Protein AF-A0AAE3WNS1-F1 (afdb_monomer_lite)

Structure (mmCIF, N/CA/C/O backbone):
data_AF-A0AAE3WNS1-F1
#
_entry.id   AF-A0AAE3WNS1-F1
#
loop_
_atom_site.group_PDB
_atom_site.id
_atom_site.type_symbol
_atom_site.label_atom_id
_atom_site.label_alt_id
_atom_site.label_comp_id
_atom_site.label_asym_id
_atom_site.label_entity_id
_atom_site.label_seq_id
_atom_site.pdbx_PDB_ins_code
_atom_site.Cartn_x
_atom_site.Cartn_y
_atom_site.Cartn_z
_atom_site.occupancy
_atom_site.B_iso_or_equiv
_atom_site.auth_seq_id
_atom_site.auth_comp_id
_atom_site.auth_asym_id
_atom_site.auth_atom_id
_atom_site.pdbx_PDB_model_num
ATOM 1 N N . MET A 1 1 ? -19.988 41.847 4.715 1.00 35.94 1 MET A N 1
ATOM 2 C CA . MET A 1 1 ? -20.624 40.901 5.665 1.00 35.94 1 MET A CA 1
ATOM 3 C C . MET A 1 1 ? -20.650 39.541 4.983 1.00 35.94 1 MET A C 1
ATOM 5 O O . MET A 1 1 ? -21.058 39.520 3.839 1.00 35.94 1 MET A O 1
ATOM 9 N N . SER A 1 2 ? -20.252 38.388 5.503 1.00 35.97 2 SER A N 1
ATOM 10 C CA . SER A 1 2 ? -19.477 37.925 6.655 1.00 35.97 2 SER A CA 1
ATOM 11 C C . SER A 1 2 ? -19.069 36.478 6.291 1.00 35.97 2 SER A C 1
ATOM 13 O O . SER A 1 2 ? -19.750 35.833 5.498 1.00 35.97 2 SER A O 1
ATOM 15 N N . ARG A 1 3 ? -17.938 36.008 6.818 1.00 50.44 3 ARG A N 1
ATOM 16 C CA . ARG A 1 3 ? -17.260 34.725 6.533 1.00 50.44 3 ARG A CA 1
ATOM 17 C C . ARG A 1 3 ? -18.052 33.486 6.974 1.00 50.44 3 ARG A C 1
ATOM 19 O O . ARG A 1 3 ? -18.700 33.574 8.008 1.00 50.44 3 ARG A O 1
ATOM 26 N N . VAL A 1 4 ? -17.771 32.327 6.355 1.00 46.81 4 VAL A N 1
ATOM 27 C CA . VAL A 1 4 ? -17.433 31.067 7.065 1.00 46.81 4 VAL A CA 1
ATOM 28 C C . VAL A 1 4 ? -16.385 30.265 6.262 1.00 46.81 4 VAL A C 1
ATOM 30 O O . VAL A 1 4 ? -16.610 29.917 5.108 1.00 46.81 4 VAL A O 1
ATOM 33 N N . ASN A 1 5 ? -15.239 29.989 6.897 1.00 50.44 5 ASN A N 1
ATOM 34 C CA . ASN A 1 5 ? -14.220 28.995 6.518 1.00 50.44 5 ASN A CA 1
ATOM 35 C C . ASN A 1 5 ? -14.677 27.579 6.924 1.00 50.44 5 ASN A C 1
ATOM 37 O O . ASN A 1 5 ? -15.256 27.435 7.997 1.00 50.44 5 ASN A O 1
ATOM 41 N N . SER A 1 6 ? -14.276 26.531 6.193 1.00 49.72 6 SER A N 1
ATOM 42 C CA . SER A 1 6 ? -14.090 25.153 6.712 1.00 49.72 6 SER A CA 1
ATOM 43 C C . SER A 1 6 ? -13.112 24.412 5.785 1.00 49.72 6 SER A C 1
ATOM 45 O O . SER A 1 6 ? -13.457 24.064 4.665 1.00 49.72 6 SER A O 1
ATOM 47 N N . SER A 1 7 ? -11.808 24.531 6.056 1.00 35.78 7 SER A N 1
ATOM 48 C CA . SER A 1 7 ? -10.940 23.519 6.697 1.00 35.78 7 SER A CA 1
ATOM 49 C C . SER A 1 7 ? -10.415 22.465 5.716 1.00 35.78 7 SER A C 1
ATOM 51 O O . SER A 1 7 ? -11.127 21.539 5.341 1.00 35.78 7 SER A O 1
ATOM 53 N N . ALA A 1 8 ? -9.138 22.610 5.344 1.00 39.53 8 ALA A N 1
ATOM 54 C CA . ALA A 1 8 ? -8.332 21.557 4.730 1.00 39.53 8 ALA A CA 1
ATOM 55 C C . ALA A 1 8 ? -8.474 20.240 5.524 1.00 39.53 8 ALA A C 1
ATOM 57 O O . ALA A 1 8 ? -8.612 20.312 6.751 1.00 39.53 8 ALA A O 1
ATOM 58 N N . PRO A 1 9 ? -8.440 19.059 4.877 1.00 47.78 9 PRO A N 1
ATOM 59 C CA . PRO A 1 9 ? -8.527 17.792 5.592 1.00 47.78 9 PRO A CA 1
ATOM 60 C C . PRO A 1 9 ? -7.390 17.730 6.617 1.00 47.78 9 PRO A C 1
ATOM 62 O O . PRO A 1 9 ? -6.210 17.759 6.264 1.00 47.78 9 PRO A O 1
ATOM 65 N N . MET A 1 10 ? -7.749 17.731 7.904 1.00 44.69 10 MET A N 1
ATOM 66 C CA . MET A 1 10 ? -6.784 17.528 8.981 1.00 44.69 10 MET A CA 1
ATOM 67 C C . MET A 1 10 ? -6.116 16.168 8.777 1.00 44.69 10 MET A C 1
ATOM 69 O O . MET A 1 10 ? -6.789 15.247 8.313 1.00 44.69 10 MET A O 1
ATOM 73 N N . PRO A 1 11 ? -4.829 16.006 9.122 1.00 54.50 11 PRO A N 1
ATOM 74 C CA . PRO A 1 11 ? -4.167 14.724 8.942 1.00 54.50 11 PRO A CA 1
ATOM 75 C C . PRO A 1 11 ? -4.958 13.625 9.669 1.00 54.50 11 PRO A C 1
ATOM 77 O O . PRO A 1 11 ? -5.162 13.688 10.880 1.00 54.50 11 PRO A O 1
ATOM 80 N N . GLU A 1 12 ? -5.418 12.641 8.892 1.00 79.12 12 GLU A N 1
ATOM 81 C CA . GLU A 1 12 ? -6.184 11.429 9.244 1.00 79.12 12 GLU A CA 1
ATOM 82 C C . GLU A 1 12 ? -5.391 10.449 10.142 1.00 79.12 12 GLU A C 1
ATOM 84 O O . GLU A 1 12 ? -5.416 9.229 9.974 1.00 79.12 12 GLU A O 1
ATOM 89 N N . ILE A 1 13 ? -4.575 10.977 11.056 1.00 87.62 13 ILE A N 1
ATOM 90 C CA . ILE A 1 13 ? -3.452 10.263 11.653 1.00 87.62 13 ILE A CA 1
ATOM 91 C C . ILE A 1 13 ? -3.247 10.719 13.096 1.00 87.62 13 ILE A C 1
ATOM 93 O O . ILE A 1 13 ? -3.232 11.916 13.377 1.00 87.62 13 ILE A O 1
ATOM 97 N N . CYS A 1 14 ? -3.015 9.776 14.003 1.00 90.06 14 CYS A N 1
ATOM 98 C CA . CYS A 1 14 ? -2.641 10.035 15.388 1.00 90.06 14 CYS A CA 1
ATOM 99 C C . CYS A 1 14 ? -1.352 9.299 15.785 1.00 90.06 14 CYS A C 1
ATOM 101 O O . CYS A 1 14 ? -0.873 8.379 15.119 1.00 90.06 14 CYS A O 1
ATOM 103 N N . SER A 1 15 ? -0.730 9.744 16.870 1.00 92.62 15 SER A N 1
ATOM 104 C CA . SER A 1 15 ? 0.381 9.054 17.522 1.00 92.62 15 SER A CA 1
ATOM 105 C C . SER A 1 15 ? -0.108 7.871 18.364 1.00 92.62 15 SER A C 1
ATOM 107 O O . SER A 1 15 ? -1.282 7.763 18.713 1.00 92.62 15 SER A O 1
ATOM 109 N N . THR A 1 16 ? 0.812 6.985 18.754 1.00 91.44 16 THR A N 1
ATOM 110 C CA . THR A 1 16 ? 0.493 5.867 19.657 1.00 91.44 16 THR A CA 1
ATOM 111 C C . THR A 1 16 ? -0.056 6.331 21.009 1.00 91.44 16 THR A C 1
ATOM 113 O O . THR A 1 16 ? -0.907 5.650 21.572 1.00 91.44 16 THR A O 1
ATOM 116 N N . THR A 1 17 ? 0.396 7.479 21.521 1.00 90.88 17 THR A N 1
ATOM 117 C CA . THR A 1 17 ? -0.085 8.034 22.795 1.00 90.88 17 THR A CA 1
ATOM 118 C C . THR A 1 17 ? -1.511 8.561 22.668 1.00 90.88 17 THR A C 1
ATOM 120 O O . THR A 1 17 ? -2.372 8.174 23.448 1.00 90.88 17 THR A O 1
ATOM 123 N N . GLU A 1 18 ? -1.799 9.348 21.630 1.00 91.00 18 GLU A N 1
ATOM 124 C CA . GLU A 1 18 ? -3.156 9.855 21.373 1.00 91.00 18 GLU A CA 1
ATOM 125 C C . GLU A 1 18 ? -4.148 8.715 21.097 1.00 91.00 18 GLU A C 1
ATOM 127 O O . GLU A 1 18 ? -5.303 8.763 21.518 1.00 91.00 18 GLU A O 1
ATOM 132 N N . ALA A 1 19 ? -3.705 7.659 20.408 1.00 91.25 19 ALA A N 1
ATOM 133 C CA . ALA A 1 19 ? -4.501 6.452 20.213 1.00 91.25 19 ALA A CA 1
ATOM 134 C C . ALA A 1 19 ? -4.796 5.734 21.542 1.00 91.25 19 ALA A C 1
ATOM 136 O O . ALA A 1 19 ? -5.913 5.270 21.757 1.00 91.25 19 ALA A O 1
ATOM 137 N N . ALA A 1 20 ? -3.817 5.663 22.445 1.00 92.31 20 ALA A N 1
ATOM 138 C CA . ALA A 1 20 ? -3.969 5.040 23.757 1.00 92.31 20 ALA A CA 1
ATOM 139 C C . ALA A 1 20 ? -4.975 5.791 24.638 1.00 92.31 20 ALA A C 1
ATOM 141 O O . ALA A 1 20 ? -5.849 5.161 25.232 1.00 92.31 20 ALA A O 1
ATOM 142 N N . GLU A 1 21 ? -4.906 7.123 24.650 1.00 90.44 21 GLU A N 1
ATOM 143 C CA . GLU A 1 21 ? -5.859 7.985 25.357 1.00 90.44 21 GLU A CA 1
ATOM 144 C C . GLU A 1 21 ? -7.287 7.793 24.840 1.00 90.44 21 GLU A C 1
ATOM 146 O O . GLU A 1 21 ? -8.209 7.584 25.626 1.00 90.44 21 GLU A O 1
ATOM 151 N N . ARG A 1 22 ? -7.472 7.780 23.514 1.00 87.00 22 ARG A N 1
ATOM 152 C CA . ARG A 1 22 ? -8.789 7.587 22.883 1.00 87.00 22 ARG A CA 1
ATOM 153 C C . ARG A 1 22 ? -9.392 6.216 23.158 1.00 87.00 22 ARG A C 1
ATOM 155 O O . ARG A 1 22 ? -10.599 6.105 23.347 1.00 87.00 22 ARG A O 1
ATOM 162 N N . LEU A 1 23 ? -8.562 5.176 23.162 1.00 85.00 23 LEU A N 1
ATOM 163 C CA . LEU A 1 23 ? -9.006 3.808 23.418 1.00 85.00 23 LEU A CA 1
ATOM 164 C C . LEU A 1 23 ? -9.118 3.485 24.917 1.00 85.00 23 LEU A C 1
ATOM 166 O O . LEU A 1 23 ? -9.609 2.410 25.264 1.00 85.00 23 LEU A O 1
ATOM 170 N N . GLY A 1 24 ? -8.656 4.376 25.802 1.00 87.31 24 GLY A N 1
ATOM 171 C CA . GLY A 1 24 ? -8.588 4.122 27.242 1.00 87.31 24 GLY A CA 1
ATOM 172 C C . GLY A 1 24 ? -7.668 2.947 27.591 1.00 87.31 24 GLY A C 1
ATOM 173 O O . GLY A 1 24 ? -7.971 2.167 28.492 1.00 87.31 24 GLY A O 1
ATOM 174 N N . MET A 1 25 ? -6.572 2.771 26.849 1.00 89.75 25 MET A N 1
ATOM 175 C CA . MET A 1 25 ? -5.636 1.654 27.013 1.00 89.75 25 MET A CA 1
ATOM 176 C C . MET A 1 25 ? -4.223 2.138 27.318 1.00 89.75 25 MET A C 1
ATOM 178 O O . MET A 1 25 ? -3.862 3.280 27.057 1.00 89.75 25 MET A O 1
ATOM 182 N N . ALA A 1 26 ? -3.375 1.236 27.811 1.00 93.31 26 ALA A N 1
ATOM 183 C CA . ALA A 1 26 ? -1.947 1.505 27.890 1.00 93.31 26 ALA A CA 1
ATOM 184 C C . ALA A 1 26 ? -1.335 1.638 26.483 1.00 93.31 26 ALA A C 1
ATOM 186 O O . ALA A 1 26 ? -1.665 0.872 25.573 1.00 93.31 26 ALA A O 1
ATOM 187 N N . VAL A 1 27 ? -0.356 2.537 26.328 1.00 92.19 27 VAL A N 1
ATOM 188 C CA . VAL A 1 27 ? 0.408 2.722 25.077 1.00 92.19 27 VAL A CA 1
ATOM 189 C C . VAL A 1 27 ? 0.985 1.397 24.573 1.00 92.19 27 VAL A C 1
ATOM 191 O O . VAL A 1 27 ? 0.955 1.120 23.375 1.00 92.19 27 VAL A O 1
ATOM 194 N N . ARG A 1 28 ? 1.456 0.532 25.483 1.00 91.06 28 ARG A N 1
ATOM 195 C CA . ARG A 1 28 ? 1.992 -0.788 25.128 1.00 91.06 28 ARG A CA 1
ATOM 196 C C . ARG A 1 28 ? 0.949 -1.693 24.466 1.00 91.06 28 ARG A C 1
ATOM 198 O O . ARG A 1 28 ? 1.299 -2.423 23.545 1.00 91.06 28 ARG A O 1
ATOM 205 N N . SER A 1 29 ? -0.310 -1.624 24.891 1.00 90.88 29 SER A N 1
ATOM 206 C CA . SER A 1 29 ? -1.403 -2.387 24.280 1.00 90.88 29 SER A CA 1
ATOM 207 C C . SER A 1 29 ? -1.662 -1.918 22.853 1.00 90.88 29 SER A C 1
ATOM 209 O O . SER A 1 29 ? -1.733 -2.742 21.951 1.00 90.88 29 SER A O 1
ATOM 211 N N . VAL A 1 30 ? -1.684 -0.601 22.622 1.00 91.19 30 VAL A N 1
ATOM 212 C CA . VAL A 1 30 ? -1.815 -0.034 21.269 1.00 91.19 30 VAL A CA 1
ATOM 213 C C . VAL A 1 30 ? -0.650 -0.458 20.373 1.00 91.19 30 VAL A C 1
ATOM 215 O O . VAL A 1 30 ? -0.862 -0.824 19.222 1.00 91.19 30 VAL A O 1
ATOM 218 N N . GLN A 1 31 ? 0.584 -0.466 20.889 1.00 90.06 31 GLN A N 1
ATOM 219 C CA . GLN A 1 31 ? 1.739 -0.964 20.130 1.00 90.06 31 GLN A CA 1
ATOM 220 C C . GLN A 1 31 ? 1.578 -2.434 19.741 1.00 90.06 31 GLN A C 1
ATOM 222 O O . GLN A 1 31 ? 1.819 -2.772 18.588 1.00 90.06 31 GLN A O 1
ATOM 227 N N . LEU A 1 32 ? 1.151 -3.289 20.676 1.00 88.62 32 LEU A N 1
ATOM 228 C CA . LEU A 1 32 ? 0.906 -4.706 20.400 1.00 88.62 32 LEU A CA 1
ATOM 229 C C . LEU A 1 32 ? -0.204 -4.902 19.366 1.00 88.62 32 LEU A C 1
ATOM 231 O O . LEU A 1 32 ? -0.077 -5.769 18.513 1.00 88.62 32 LEU A O 1
ATOM 235 N N . MET A 1 33 ? -1.261 -4.094 19.412 1.00 88.31 33 MET A N 1
ATOM 236 C CA . MET A 1 33 ? -2.339 -4.130 18.421 1.00 88.31 33 MET A CA 1
ATOM 237 C C . MET A 1 33 ? -1.844 -3.742 17.029 1.00 88.31 33 MET A C 1
ATOM 239 O O . MET A 1 33 ? -2.177 -4.409 16.056 1.00 88.31 33 MET A O 1
ATOM 243 N N . VAL A 1 34 ? -0.993 -2.718 16.928 1.00 88.62 34 VAL A N 1
ATOM 244 C CA . VAL A 1 34 ? -0.321 -2.379 15.667 1.00 88.62 34 VAL A CA 1
ATOM 245 C C . VAL A 1 34 ? 0.577 -3.528 15.201 1.00 88.62 34 VAL A C 1
ATOM 247 O O . VAL A 1 34 ? 0.529 -3.903 14.036 1.00 88.62 34 VAL A O 1
ATOM 250 N N . ASP A 1 35 ? 1.381 -4.108 16.096 1.00 85.88 35 ASP A N 1
ATOM 251 C CA . ASP A 1 35 ? 2.286 -5.216 15.763 1.00 85.88 35 ASP A CA 1
ATOM 252 C C . ASP A 1 35 ? 1.516 -6.485 15.330 1.00 85.88 35 ASP A C 1
ATOM 254 O O . ASP A 1 35 ? 2.040 -7.289 14.563 1.00 85.88 35 ASP A O 1
ATOM 258 N N . ARG A 1 36 ? 0.264 -6.648 15.780 1.00 84.31 36 ARG A N 1
ATOM 259 C CA . ARG A 1 36 ? -0.675 -7.706 15.360 1.00 84.31 36 ARG A CA 1
ATOM 260 C C . ARG A 1 36 ? -1.485 -7.362 14.106 1.00 84.31 36 ARG A C 1
ATOM 262 O O . ARG A 1 36 ? -2.214 -8.219 13.619 1.00 84.31 36 ARG A O 1
ATOM 269 N N . GLY A 1 37 ? -1.387 -6.132 13.603 1.00 84.69 37 GLY A N 1
ATOM 270 C CA . GLY A 1 37 ? -2.162 -5.658 12.454 1.00 84.69 37 GLY A CA 1
ATOM 271 C C . GLY A 1 37 ? -3.619 -5.293 12.759 1.00 84.69 37 GLY A C 1
ATOM 272 O O . GLY A 1 37 ? -4.386 -5.053 11.834 1.00 84.69 37 GLY A O 1
ATOM 273 N N . GLU A 1 38 ? -4.016 -5.211 14.032 1.00 88.44 38 GLU A N 1
ATOM 274 C CA . GLU A 1 38 ? -5.363 -4.775 14.437 1.00 88.44 38 GLU A CA 1
ATOM 275 C C . GLU A 1 38 ? -5.575 -3.267 14.214 1.00 88.44 38 GLU A C 1
ATOM 277 O O . GLU A 1 38 ? -6.707 -2.809 14.069 1.00 88.44 38 GLU A O 1
ATOM 282 N N . LEU A 1 39 ? -4.485 -2.492 14.192 1.00 89.94 39 LEU A N 1
ATOM 283 C CA . LEU A 1 39 ? -4.484 -1.061 13.900 1.00 89.94 39 LEU A CA 1
ATOM 284 C C . LEU A 1 39 ? -3.509 -0.750 12.766 1.00 89.94 39 LEU A C 1
ATOM 286 O O . LEU A 1 39 ? -2.325 -1.085 12.847 1.00 89.94 39 LEU A O 1
ATOM 290 N N . GLN A 1 40 ? -3.988 -0.051 11.739 1.00 89.06 40 GLN A N 1
ATOM 291 C CA . GLN A 1 40 ? -3.161 0.371 10.612 1.00 89.06 40 GLN A CA 1
ATOM 292 C C . GLN A 1 40 ? -2.226 1.506 11.028 1.00 89.06 40 GLN A C 1
ATOM 294 O O . GLN A 1 40 ? -2.667 2.568 11.480 1.00 89.06 40 GLN A O 1
ATOM 299 N N . ALA A 1 41 ? -0.923 1.288 10.865 1.00 92.31 41 ALA A N 1
ATOM 300 C CA . ALA A 1 41 ? 0.090 2.265 11.223 1.00 92.31 41 ALA A CA 1
ATOM 301 C C . ALA A 1 41 ? 1.370 2.102 10.402 1.00 92.31 41 ALA A C 1
ATOM 303 O O . ALA A 1 41 ? 1.688 1.015 9.927 1.00 92.31 41 ALA A O 1
ATOM 304 N N . TRP A 1 42 ? 2.161 3.169 10.327 1.00 91.19 42 TRP A N 1
ATOM 305 C CA . TRP A 1 42 ? 3.502 3.152 9.746 1.00 91.19 42 TRP A CA 1
ATOM 306 C C . TRP A 1 42 ? 4.499 3.893 10.636 1.00 91.19 42 TRP A C 1
ATOM 308 O O . TRP A 1 42 ? 4.123 4.623 11.559 1.00 91.19 42 TRP A O 1
ATOM 318 N N . LYS A 1 43 ? 5.793 3.695 10.368 1.00 87.25 43 LYS A N 1
ATOM 319 C CA . LYS A 1 43 ? 6.873 4.463 10.996 1.00 87.25 43 LYS A CA 1
ATOM 320 C C . LYS A 1 43 ? 7.240 5.649 10.111 1.00 87.25 43 LYS A C 1
ATOM 322 O O . LYS A 1 43 ? 7.413 5.491 8.907 1.00 87.25 43 LYS A O 1
ATOM 327 N N . THR A 1 44 ? 7.387 6.827 10.705 1.00 84.25 44 THR A N 1
ATOM 328 C CA . THR A 1 44 ? 8.005 7.973 10.028 1.00 84.25 44 THR A CA 1
ATOM 329 C C . THR A 1 44 ? 9.528 7.809 10.002 1.00 84.25 44 THR A C 1
ATOM 331 O O . THR A 1 44 ? 10.066 7.045 10.809 1.00 84.25 44 THR A O 1
ATOM 334 N N . PRO A 1 45 ? 10.255 8.551 9.142 1.00 69.06 45 PRO A N 1
ATOM 335 C CA . PRO A 1 45 ? 11.722 8.525 9.122 1.00 69.06 45 PRO A CA 1
ATOM 336 C C . PRO A 1 45 ? 12.380 8.785 10.492 1.00 69.06 45 PRO A C 1
ATOM 338 O O . PRO A 1 45 ? 13.452 8.265 10.767 1.00 69.06 45 PRO A O 1
ATOM 341 N N . GLY A 1 46 ? 11.712 9.523 11.390 1.00 78.75 46 GLY A N 1
ATOM 342 C CA . GLY A 1 46 ? 12.156 9.760 12.773 1.00 78.75 46 GLY A CA 1
ATOM 343 C C . GLY A 1 46 ? 11.853 8.628 13.768 1.00 78.75 46 GLY A C 1
ATOM 344 O O . GLY A 1 46 ? 11.989 8.824 14.969 1.00 78.75 46 GLY A O 1
ATOM 345 N N . GLY A 1 47 ? 11.380 7.466 13.310 1.00 81.06 47 GLY A N 1
ATOM 346 C CA . GLY A 1 47 ? 11.126 6.284 14.145 1.00 81.06 47 GLY A CA 1
ATOM 347 C C . GLY A 1 47 ? 9.801 6.288 14.918 1.00 81.06 47 GLY A C 1
ATOM 348 O O . GLY A 1 47 ? 9.436 5.273 15.516 1.00 81.06 47 GLY A O 1
ATOM 349 N N . HIS A 1 48 ? 9.041 7.385 14.884 1.00 86.50 48 HIS A N 1
ATOM 350 C CA . HIS A 1 48 ? 7.729 7.466 15.524 1.00 86.50 48 HIS A CA 1
ATOM 351 C C . HIS A 1 48 ? 6.662 6.728 14.715 1.00 86.50 48 HIS A C 1
ATOM 353 O O . HIS A 1 48 ? 6.670 6.750 13.485 1.00 86.50 48 HIS A O 1
ATOM 359 N N . ARG A 1 49 ? 5.699 6.111 15.407 1.00 85.75 49 ARG A N 1
ATOM 360 C CA . ARG A 1 49 ? 4.545 5.485 14.755 1.00 85.75 49 ARG A CA 1
ATOM 361 C C . ARG A 1 49 ? 3.423 6.495 14.524 1.00 85.75 49 ARG A C 1
ATOM 363 O O . ARG A 1 49 ? 3.150 7.356 15.367 1.00 85.75 49 ARG A O 1
ATOM 370 N N . ARG A 1 50 ? 2.775 6.354 13.376 1.00 91.38 50 ARG A N 1
ATOM 371 C CA . ARG A 1 50 ? 1.610 7.108 12.919 1.00 91.38 50 ARG A CA 1
ATOM 372 C C . ARG A 1 50 ? 0.499 6.111 12.636 1.00 91.38 50 ARG A C 1
ATOM 374 O O . ARG A 1 50 ? 0.716 5.187 11.865 1.00 91.38 50 ARG A O 1
ATOM 381 N N . ILE A 1 51 ? -0.624 6.256 13.325 1.00 91.44 51 ILE A N 1
ATOM 382 C CA . ILE A 1 51 ? -1.771 5.346 13.303 1.00 91.44 51 ILE A CA 1
ATOM 383 C C . ILE A 1 51 ? -2.902 6.043 12.555 1.00 91.44 51 ILE A C 1
ATOM 385 O O . ILE A 1 51 ? -3.177 7.210 12.827 1.00 91.44 51 ILE A O 1
ATOM 389 N N . LEU A 1 52 ? -3.551 5.346 11.624 1.00 91.25 52 LEU A N 1
ATOM 390 C CA . LEU A 1 52 ? -4.701 5.890 10.903 1.00 91.25 52 LEU A CA 1
ATOM 391 C C . LEU A 1 52 ? -5.905 6.015 11.833 1.00 91.25 52 LEU A C 1
ATOM 393 O O . LEU A 1 52 ? -6.284 5.057 12.512 1.00 91.25 52 LEU A O 1
ATOM 397 N N . ARG A 1 53 ? -6.533 7.192 11.837 1.00 88.25 53 ARG A N 1
ATOM 398 C CA . ARG A 1 53 ? -7.687 7.465 12.701 1.00 88.25 53 ARG A CA 1
ATOM 399 C C . ARG A 1 53 ? -8.891 6.595 12.331 1.00 88.25 53 ARG A C 1
ATOM 401 O O . ARG A 1 53 ? -9.490 5.998 13.218 1.00 88.25 53 ARG A O 1
ATOM 408 N N . SER A 1 54 ? -9.143 6.418 11.035 1.00 85.88 54 SER A N 1
ATOM 409 C CA . SER A 1 54 ? -10.178 5.518 10.509 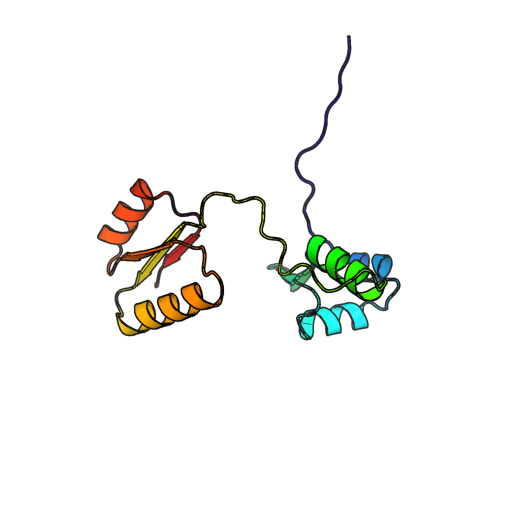1.00 85.88 54 SER A CA 1
ATOM 410 C C . SER A 1 54 ? -10.054 4.078 11.023 1.00 85.88 54 SER A C 1
ATOM 412 O O . SER A 1 54 ? -11.056 3.445 11.349 1.00 85.88 54 SER A O 1
ATOM 414 N N . SER A 1 55 ? -8.828 3.564 11.169 1.00 86.75 55 SER A N 1
ATOM 415 C CA . SER A 1 55 ? -8.578 2.227 11.721 1.00 86.75 55 SER A CA 1
ATOM 416 C C . SER A 1 55 ? -8.929 2.132 13.207 1.00 86.75 55 SER A C 1
ATOM 418 O O . SER A 1 55 ? -9.377 1.082 13.662 1.00 86.75 55 SER A O 1
ATOM 420 N N . LEU A 1 56 ? -8.720 3.213 13.960 1.00 88.12 56 LEU A N 1
ATOM 421 C CA . LEU A 1 56 ? -9.050 3.299 15.381 1.00 88.12 56 LEU A CA 1
ATOM 422 C C . LEU A 1 56 ? -10.571 3.308 15.586 1.00 88.12 56 LEU A C 1
ATOM 424 O O . LEU A 1 56 ? -11.096 2.574 16.424 1.00 88.12 56 LEU A O 1
ATOM 428 N N . ASP A 1 57 ? -11.268 4.107 14.778 1.00 86.38 57 ASP A N 1
ATOM 429 C CA . ASP A 1 57 ? -12.723 4.245 14.816 1.00 86.38 57 ASP A CA 1
ATOM 430 C C . ASP A 1 57 ? -13.417 2.937 14.401 1.00 86.38 57 ASP A C 1
ATOM 432 O O . ASP A 1 57 ? -14.360 2.496 15.060 1.00 86.38 57 ASP A O 1
ATOM 436 N N . ALA A 1 58 ? -12.898 2.256 13.372 1.00 82.75 58 ALA A N 1
ATOM 437 C CA . ALA A 1 58 ? -13.373 0.934 12.963 1.00 82.75 58 ALA A CA 1
ATOM 438 C C . ALA A 1 58 ? -13.230 -0.108 14.088 1.00 82.75 58 ALA A C 1
ATOM 440 O O . ALA A 1 58 ? -14.143 -0.901 14.327 1.00 82.75 58 ALA A O 1
ATOM 441 N N . TRP A 1 59 ? -12.113 -0.081 14.822 1.00 85.88 59 TRP A N 1
ATOM 442 C CA . TRP A 1 59 ? -11.893 -0.979 15.956 1.00 85.88 59 TRP A CA 1
ATOM 443 C C . TRP A 1 59 ? -12.856 -0.696 17.121 1.00 85.88 59 TRP A C 1
ATOM 445 O O . TRP A 1 59 ? -13.413 -1.625 17.711 1.00 85.88 59 TRP A O 1
ATOM 455 N N . LEU A 1 60 ? -13.105 0.581 17.433 1.00 84.25 60 LEU A N 1
ATOM 456 C CA . LEU A 1 60 ? -14.081 0.983 18.453 1.00 84.25 60 LEU A CA 1
ATOM 457 C C . LEU A 1 60 ? -15.501 0.527 18.097 1.00 84.25 60 LEU A C 1
ATOM 459 O O . LEU A 1 60 ? -16.203 -0.004 18.960 1.00 84.25 60 LEU A O 1
ATOM 463 N N . ALA A 1 61 ? -15.899 0.683 16.831 1.00 80.12 61 ALA A N 1
ATOM 464 C CA . ALA A 1 61 ? -17.194 0.226 16.337 1.00 80.12 61 ALA A CA 1
ATOM 465 C C . ALA A 1 61 ? -17.354 -1.298 16.477 1.00 80.12 61 ALA A C 1
ATOM 467 O O . ALA A 1 61 ? -18.380 -1.759 16.978 1.00 80.12 61 ALA A O 1
ATOM 468 N N . ALA A 1 62 ? -16.316 -2.071 16.133 1.00 77.44 62 ALA A N 1
ATOM 469 C CA . ALA A 1 62 ? -16.316 -3.529 16.270 1.00 77.44 62 ALA A CA 1
ATOM 470 C C .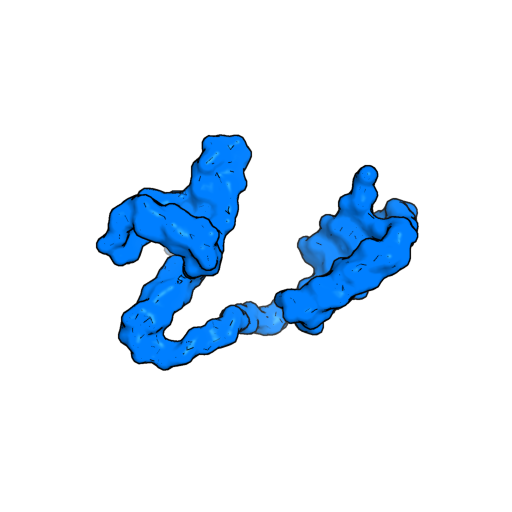 ALA A 1 62 ? -16.429 -3.997 17.736 1.00 77.44 62 ALA A C 1
ATOM 472 O O . ALA A 1 62 ? -17.085 -4.999 18.023 1.00 77.44 62 ALA A O 1
ATOM 473 N N . LYS A 1 63 ? -15.826 -3.268 18.685 1.00 73.94 63 LYS A N 1
ATOM 474 C CA . LYS A 1 63 ? -15.880 -3.593 20.122 1.00 73.94 63 LYS A CA 1
ATOM 475 C C . LYS A 1 63 ? -17.229 -3.260 20.772 1.00 73.94 63 LYS A C 1
ATOM 477 O O . LYS A 1 63 ? -17.606 -3.906 21.747 1.00 73.94 63 LYS A O 1
ATOM 482 N N . ALA A 1 64 ? -17.958 -2.273 20.249 1.00 69.31 64 ALA A N 1
ATOM 483 C CA . ALA A 1 64 ? -19.239 -1.819 20.796 1.00 69.31 64 ALA A CA 1
ATOM 484 C C . ALA A 1 64 ? -20.431 -2.749 20.484 1.00 69.31 64 ALA A C 1
ATOM 486 O O . ALA A 1 64 ? -21.558 -2.437 20.865 1.00 69.31 64 ALA A O 1
ATOM 487 N N . GLY A 1 65 ? -20.219 -3.880 19.799 1.00 51.44 65 GLY A N 1
ATOM 488 C CA . GLY A 1 65 ? -21.284 -4.844 19.494 1.00 51.44 65 GLY A CA 1
ATOM 489 C C . GLY A 1 65 ? -22.315 -4.346 18.474 1.00 51.44 65 GLY A C 1
ATOM 490 O O . GLY A 1 65 ? -23.317 -5.021 18.239 1.00 51.44 65 GLY A O 1
ATOM 491 N N . ALA A 1 66 ? -22.069 -3.195 17.838 1.00 52.66 66 ALA A N 1
ATOM 492 C CA . ALA A 1 66 ? -22.723 -2.859 16.586 1.00 52.66 66 ALA A CA 1
ATOM 493 C C . ALA A 1 66 ? -22.246 -3.875 15.537 1.00 52.66 66 ALA A C 1
ATOM 495 O O . ALA A 1 66 ? -21.060 -4.181 15.470 1.00 52.66 66 ALA A O 1
ATOM 496 N N . ALA A 1 67 ? -23.203 -4.453 14.816 1.00 41.53 67 ALA A N 1
ATOM 497 C CA . ALA A 1 67 ? -23.072 -5.590 13.912 1.00 41.53 67 ALA A CA 1
ATOM 498 C C . ALA A 1 67 ? -21.777 -5.645 13.076 1.00 41.53 67 ALA A C 1
ATOM 500 O O . ALA A 1 67 ? -21.205 -4.613 12.748 1.00 41.53 67 ALA A O 1
ATOM 501 N N . ALA A 1 68 ? -21.398 -6.888 12.738 1.00 47.56 68 ALA A N 1
ATOM 502 C CA . ALA A 1 68 ? -20.415 -7.363 11.755 1.00 47.56 68 ALA A CA 1
ATOM 503 C C . ALA A 1 68 ? -19.664 -6.288 10.943 1.00 47.56 68 ALA A C 1
ATOM 505 O O . ALA A 1 68 ? -20.301 -5.382 10.405 1.00 47.56 68 ALA A O 1
ATOM 506 N N . PRO A 1 69 ? -18.333 -6.434 10.766 1.00 45.03 69 PRO A N 1
ATOM 507 C CA . PRO A 1 69 ? -17.523 -5.427 10.092 1.00 45.03 69 PRO A CA 1
ATOM 508 C C . PRO A 1 69 ? -18.190 -5.032 8.772 1.00 45.03 69 PRO A C 1
ATOM 510 O O . PRO A 1 69 ? -18.547 -5.928 7.997 1.00 45.03 69 PRO A O 1
ATOM 513 N N . PRO A 1 70 ? -18.335 -3.733 8.451 1.00 44.56 70 PRO A N 1
ATOM 514 C CA . PRO A 1 70 ? -18.332 -3.411 7.047 1.00 44.56 70 PRO A CA 1
ATOM 515 C C . PRO A 1 70 ? -17.007 -3.982 6.537 1.00 44.56 70 PRO A C 1
ATOM 517 O O . PRO A 1 70 ? -15.934 -3.613 7.025 1.00 44.56 70 PRO A O 1
ATOM 520 N N . ALA A 1 71 ? -17.090 -4.929 5.597 1.00 50.62 71 ALA A N 1
ATOM 521 C CA . ALA A 1 71 ? -16.012 -5.161 4.645 1.00 50.62 71 ALA A CA 1
ATOM 522 C C . ALA A 1 71 ? -15.401 -3.791 4.311 1.00 50.62 71 ALA A C 1
ATOM 524 O O . ALA A 1 71 ? -16.199 -2.850 4.193 1.00 50.62 71 ALA A O 1
ATOM 525 N N . PRO A 1 72 ? -14.054 -3.664 4.271 1.00 45.78 72 PRO A N 1
ATOM 526 C CA . PRO A 1 72 ? -13.348 -2.384 4.196 1.00 45.78 72 PRO A CA 1
ATOM 527 C C . PRO A 1 72 ? -14.170 -1.441 3.349 1.00 45.78 72 PRO A C 1
ATOM 529 O O . PRO A 1 72 ? -14.407 -1.769 2.188 1.00 45.78 72 PRO A O 1
ATOM 532 N N . GLN A 1 73 ? -14.740 -0.415 4.002 1.00 43.81 73 GLN A N 1
ATOM 533 C CA . GLN A 1 73 ? -15.783 0.418 3.419 1.00 43.81 73 GLN A CA 1
ATOM 534 C C . GLN A 1 73 ? -15.335 0.739 2.007 1.00 43.81 73 GLN A C 1
ATOM 536 O O . GLN A 1 73 ? -14.319 1.416 1.835 1.00 43.81 73 GLN A O 1
ATOM 541 N N . ALA A 1 74 ? -16.038 0.156 1.030 1.00 45.62 74 ALA A N 1
ATOM 542 C CA . ALA A 1 74 ? -15.870 0.498 -0.358 1.00 45.62 74 ALA A CA 1
ATOM 543 C C . ALA A 1 74 ? -16.051 2.006 -0.372 1.00 45.62 74 ALA A C 1
ATOM 545 O O . ALA A 1 74 ? -17.145 2.521 -0.122 1.00 45.62 74 ALA A O 1
ATOM 546 N N . GLN A 1 75 ? -14.926 2.701 -0.515 1.00 46.91 75 GLN A N 1
ATOM 547 C CA . GLN A 1 75 ? -14.896 4.114 -0.803 1.00 46.91 75 GLN A CA 1
ATOM 548 C C . GLN A 1 75 ? -15.921 4.267 -1.924 1.00 46.91 75 GLN A C 1
ATOM 550 O O . GLN A 1 75 ? -15.845 3.518 -2.902 1.00 46.91 75 GLN A O 1
ATOM 555 N N . THR A 1 76 ? -16.935 5.122 -1.731 1.00 45.78 76 THR A N 1
ATOM 556 C CA . THR A 1 76 ? -17.855 5.582 -2.787 1.00 45.78 76 THR A CA 1
ATOM 557 C C . THR A 1 76 ? -17.116 5.510 -4.110 1.00 45.78 76 THR A C 1
ATOM 559 O O . THR A 1 76 ? -16.038 6.099 -4.099 1.00 45.78 76 THR A O 1
ATOM 562 N N . PRO A 1 77 ? -17.573 4.789 -5.158 1.00 45.84 77 PRO A N 1
ATOM 563 C CA . PRO A 1 77 ? -16.698 4.332 -6.233 1.00 45.84 77 PRO A CA 1
ATOM 564 C C . PRO A 1 77 ? -16.007 5.529 -6.883 1.00 45.84 77 PRO A C 1
ATOM 566 O O . PRO A 1 77 ? -16.514 6.157 -7.812 1.00 45.84 77 PRO A O 1
ATOM 569 N N . GLY A 1 78 ? -14.840 5.864 -6.336 1.00 56.56 78 GLY A N 1
ATOM 570 C CA . GLY A 1 78 ? -13.819 6.616 -7.005 1.00 56.56 78 GLY A CA 1
ATOM 571 C C . GLY A 1 78 ? -13.436 5.766 -8.194 1.00 56.56 78 GLY A C 1
ATOM 572 O O . GLY A 1 78 ? -13.642 4.546 -8.196 1.00 56.56 78 GLY A O 1
ATOM 573 N N . ARG A 1 79 ? -12.932 6.415 -9.239 1.00 74.69 79 ARG A N 1
ATOM 574 C CA . ARG A 1 79 ? -12.419 5.688 -10.394 1.00 74.69 79 ARG A CA 1
ATOM 575 C C . ARG A 1 79 ? -11.571 4.496 -9.905 1.00 74.69 79 ARG A C 1
ATOM 577 O O . ARG A 1 79 ? -10.830 4.662 -8.931 1.00 74.69 79 ARG A O 1
ATOM 584 N N . PRO A 1 80 ? -11.701 3.314 -10.525 1.00 83.19 80 PRO A N 1
ATOM 585 C CA . PRO A 1 80 ? -10.873 2.173 -10.167 1.00 83.19 80 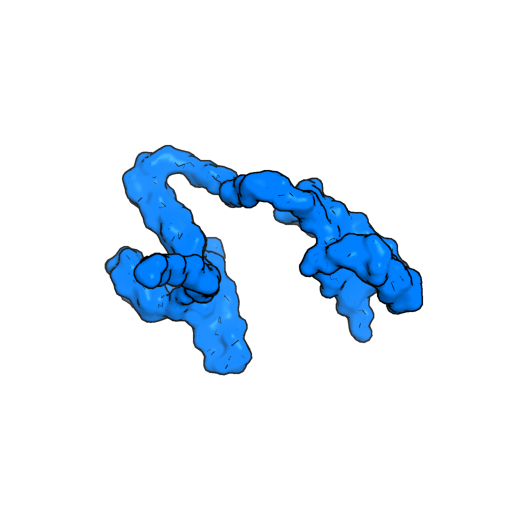PRO A CA 1
ATOM 586 C C . PRO A 1 80 ? -9.400 2.593 -10.171 1.00 83.19 80 PRO A C 1
ATOM 588 O O . PRO A 1 80 ? -8.948 3.261 -11.106 1.00 83.19 80 PRO A O 1
ATOM 591 N N . LEU A 1 81 ? -8.684 2.247 -9.098 1.00 90.75 81 LEU A N 1
ATOM 592 C CA . LEU A 1 81 ? -7.289 2.634 -8.897 1.00 90.75 81 LEU A CA 1
ATOM 593 C C . LEU A 1 81 ? -6.462 2.185 -10.107 1.00 90.75 81 LEU A C 1
ATOM 595 O O . LEU A 1 81 ? -6.434 0.997 -10.425 1.00 90.75 81 LEU A O 1
ATOM 599 N N . THR A 1 82 ? -5.798 3.117 -10.782 1.00 93.81 82 THR A N 1
ATOM 600 C CA . THR A 1 82 ? -4.955 2.813 -11.943 1.00 93.81 82 THR A CA 1
ATOM 601 C C . THR A 1 82 ? -3.508 2.641 -11.489 1.00 93.81 82 THR A C 1
ATOM 603 O O . THR A 1 82 ? -2.870 3.586 -11.031 1.00 93.81 82 THR A O 1
ATOM 606 N N . LEU A 1 83 ? -2.988 1.423 -11.609 1.00 96.25 83 LEU A N 1
ATOM 607 C CA . LEU A 1 83 ? -1.631 1.023 -11.242 1.00 96.25 83 LEU A CA 1
ATOM 608 C C . LEU A 1 83 ? -0.786 0.861 -12.505 1.00 96.25 83 LEU A C 1
ATOM 610 O O . LEU A 1 83 ? -1.232 0.234 -13.466 1.00 96.25 83 LEU A O 1
ATOM 614 N N . LEU A 1 84 ? 0.452 1.347 -12.488 1.00 96.81 84 LEU A N 1
ATOM 615 C CA . LEU A 1 84 ? 1.437 1.064 -13.531 1.00 96.81 84 LEU A CA 1
ATOM 616 C C . LEU A 1 84 ? 2.671 0.403 -12.913 1.00 96.81 84 LEU A C 1
ATOM 618 O O . LEU A 1 84 ? 3.293 0.973 -12.023 1.00 96.81 84 LEU A O 1
ATOM 622 N N . LEU A 1 85 ? 3.017 -0.790 -13.390 1.00 96.94 85 LEU A N 1
ATOM 623 C CA . LEU A 1 85 ? 4.249 -1.503 -13.065 1.00 96.94 85 LEU A CA 1
ATOM 624 C C . LEU A 1 85 ? 5.219 -1.393 -14.244 1.00 96.94 85 LEU A C 1
ATOM 626 O O . LEU A 1 85 ? 4.873 -1.780 -15.358 1.00 96.94 85 LEU A O 1
ATOM 630 N N . ILE A 1 86 ? 6.426 -0.900 -13.996 1.00 95.25 86 ILE A N 1
ATOM 631 C CA . ILE A 1 86 ? 7.543 -0.946 -14.937 1.00 95.25 86 ILE A CA 1
ATOM 632 C C . ILE A 1 86 ? 8.510 -1.998 -14.419 1.00 95.25 86 ILE A C 1
ATOM 634 O O . ILE A 1 86 ? 9.134 -1.790 -13.380 1.00 95.25 86 ILE A O 1
ATOM 638 N N . GLU A 1 87 ? 8.578 -3.128 -15.115 1.00 95.25 87 GLU A N 1
ATOM 639 C CA . GLU A 1 87 ? 9.434 -4.237 -14.718 1.00 95.25 87 GLU A CA 1
ATOM 640 C C . GLU A 1 87 ? 9.748 -5.146 -15.916 1.00 95.25 87 GLU A C 1
ATOM 642 O O . GLU A 1 87 ? 8.826 -5.501 -16.642 1.00 95.25 87 GLU A O 1
ATOM 647 N N . ASP A 1 88 ? 10.995 -5.562 -16.129 1.00 93.12 88 ASP A N 1
ATOM 648 C CA . ASP A 1 88 ? 11.428 -6.390 -17.258 1.00 93.12 88 ASP A CA 1
ATOM 649 C C . ASP A 1 88 ? 11.210 -7.907 -17.052 1.00 93.12 88 ASP A C 1
ATOM 651 O O . ASP A 1 88 ? 11.018 -8.650 -18.026 1.00 93.12 88 ASP A O 1
ATOM 655 N N . SER A 1 89 ? 11.130 -8.386 -15.805 1.00 96.19 89 SER A N 1
ATOM 656 C CA . SER A 1 89 ? 10.918 -9.797 -15.494 1.00 96.19 89 SER A CA 1
ATOM 657 C C . SER A 1 89 ? 9.451 -10.180 -15.578 1.00 96.19 89 SER A C 1
ATOM 659 O O . SER A 1 89 ? 8.633 -9.915 -14.693 1.00 96.19 89 SER A O 1
ATOM 661 N N . VAL A 1 90 ? 9.128 -10.982 -16.591 1.00 93.94 90 VAL A N 1
ATOM 662 C CA . VAL A 1 90 ? 7.808 -11.615 -16.742 1.00 93.94 90 VAL A CA 1
ATOM 663 C C . VAL A 1 90 ? 7.396 -12.389 -15.479 1.00 93.94 90 VAL A C 1
ATOM 665 O O . VAL A 1 90 ? 6.212 -12.457 -15.147 1.00 93.94 90 VAL A O 1
ATOM 668 N N . HIS A 1 91 ? 8.346 -12.974 -14.740 1.00 94.56 91 HIS A N 1
ATOM 669 C CA . HIS A 1 91 ? 8.028 -13.681 -13.498 1.00 94.56 91 HIS A CA 1
ATOM 670 C C . HIS A 1 91 ? 7.515 -12.725 -12.415 1.00 94.56 91 HIS A C 1
ATOM 672 O O . HIS A 1 91 ? 6.488 -12.999 -11.789 1.00 94.56 91 HIS A O 1
ATOM 678 N N . PHE A 1 92 ? 8.189 -11.589 -12.227 1.00 93.94 92 PHE A N 1
ATOM 679 C CA . PHE A 1 92 ? 7.793 -10.602 -11.230 1.00 93.94 92 PHE A CA 1
ATOM 680 C C . PHE A 1 92 ? 6.491 -9.901 -11.625 1.00 93.94 92 PHE A C 1
ATOM 682 O O . PHE A 1 92 ? 5.584 -9.789 -10.801 1.00 93.94 92 PHE A O 1
ATOM 689 N N . GLN A 1 93 ? 6.321 -9.564 -12.907 1.00 94.44 93 GLN A N 1
ATOM 690 C CA . GLN A 1 93 ? 5.057 -9.043 -13.440 1.00 94.44 93 GLN A CA 1
ATOM 691 C C . GLN A 1 93 ? 3.866 -9.959 -13.112 1.00 94.44 93 GLN A C 1
ATOM 693 O O . GLN A 1 93 ? 2.809 -9.490 -12.677 1.00 94.44 93 GLN A O 1
ATOM 698 N N . ASN A 1 94 ? 4.031 -11.275 -13.280 1.00 93.88 94 ASN A N 1
ATOM 699 C CA . ASN A 1 94 ? 2.994 -12.258 -12.963 1.00 93.88 94 ASN A CA 1
ATOM 700 C C . ASN A 1 94 ? 2.698 -12.324 -11.460 1.00 93.88 94 ASN A C 1
ATOM 702 O O . ASN A 1 94 ? 1.530 -12.364 -11.069 1.00 93.88 94 ASN A O 1
ATOM 706 N N . LEU A 1 95 ? 3.734 -12.305 -10.616 1.00 94.56 95 LEU A N 1
ATOM 707 C CA . LEU A 1 95 ? 3.577 -12.283 -9.162 1.00 94.56 95 LEU A CA 1
ATOM 708 C C . LEU A 1 95 ? 2.795 -11.045 -8.706 1.00 94.56 95 LEU A C 1
ATOM 710 O O . LEU A 1 95 ? 1.801 -11.177 -7.990 1.00 94.56 95 LEU A O 1
ATOM 714 N N . ILE A 1 96 ? 3.197 -9.857 -9.162 1.00 94.81 96 ILE A N 1
ATOM 715 C CA . ILE A 1 96 ? 2.509 -8.605 -8.832 1.00 94.81 96 ILE A CA 1
ATOM 716 C C . ILE A 1 96 ? 1.068 -8.634 -9.343 1.00 94.81 96 ILE A C 1
ATOM 718 O O . ILE A 1 96 ? 0.153 -8.288 -8.601 1.00 94.81 96 ILE A O 1
ATOM 722 N N . SER A 1 97 ? 0.831 -9.134 -10.557 1.00 92.62 97 SER A N 1
ATOM 723 C CA . SER A 1 97 ? -0.523 -9.273 -11.106 1.00 92.62 97 SER A CA 1
ATOM 724 C C . SER A 1 97 ? -1.426 -10.162 -10.249 1.00 92.62 97 SER A C 1
ATOM 726 O O . SER A 1 97 ? -2.604 -9.852 -10.070 1.00 92.62 97 SER A O 1
ATOM 728 N N . LEU A 1 98 ? -0.899 -11.264 -9.705 1.00 92.94 98 LEU A N 1
ATOM 729 C CA . LEU A 1 98 ? -1.642 -12.146 -8.801 1.00 92.94 98 LEU A CA 1
ATOM 730 C C . LEU A 1 98 ? -1.952 -11.462 -7.464 1.00 92.94 98 LEU A C 1
ATOM 732 O O . LEU A 1 98 ? -3.074 -11.576 -6.971 1.00 92.94 98 LEU A O 1
ATOM 736 N N . ILE A 1 99 ? -0.982 -10.739 -6.898 1.00 93.31 99 ILE A N 1
ATOM 737 C CA . ILE A 1 99 ? -1.155 -10.001 -5.640 1.00 93.31 99 ILE A CA 1
ATOM 738 C C . ILE A 1 99 ? -2.194 -8.890 -5.816 1.00 93.31 99 ILE A C 1
ATOM 740 O O . ILE A 1 99 ? -3.126 -8.807 -5.022 1.00 93.31 99 ILE A O 1
ATOM 744 N N . VAL A 1 100 ? -2.090 -8.087 -6.879 1.00 92.94 100 VAL A N 1
ATOM 745 C CA . VAL A 1 100 ? -3.039 -7.000 -7.160 1.00 92.94 100 VAL A CA 1
ATOM 746 C C . VAL A 1 100 ? -4.448 -7.550 -7.339 1.00 92.94 100 VAL A C 1
ATOM 748 O O . VAL A 1 100 ? -5.364 -7.058 -6.698 1.00 92.94 100 VAL A O 1
ATOM 751 N N . LYS A 1 101 ? -4.637 -8.626 -8.110 1.00 88.31 101 LYS A N 1
ATOM 752 C CA . LYS A 1 101 ? -5.966 -9.243 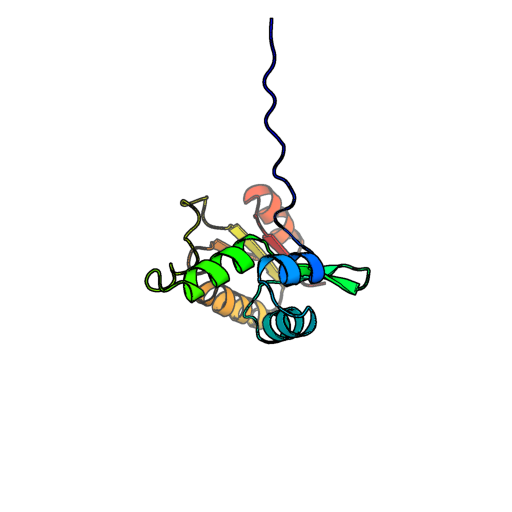-8.275 1.00 88.31 101 LYS A CA 1
ATOM 753 C C . LYS A 1 101 ? -6.580 -9.729 -6.962 1.00 88.31 101 LYS A C 1
ATOM 755 O O . LYS A 1 101 ? -7.799 -9.732 -6.831 1.00 88.31 101 LYS A O 1
ATOM 760 N N . ARG A 1 102 ? -5.752 -10.191 -6.023 1.00 89.94 102 ARG A N 1
ATOM 761 C CA . ARG A 1 102 ? -6.201 -10.717 -4.730 1.00 89.94 102 ARG A CA 1
ATOM 762 C C . ARG A 1 102 ? -6.527 -9.603 -3.738 1.00 89.94 102 ARG A C 1
ATOM 764 O O . ARG A 1 102 ? -7.553 -9.677 -3.072 1.00 89.94 102 ARG A O 1
ATOM 771 N N . GLU A 1 103 ? -5.643 -8.620 -3.616 1.00 89.06 103 GLU A N 1
ATOM 772 C CA . GLU A 1 103 ? -5.712 -7.595 -2.569 1.00 89.06 103 GLU A CA 1
ATOM 773 C C . GLU A 1 103 ? -6.444 -6.322 -3.038 1.00 89.06 103 GLU A C 1
ATOM 775 O O . GLU A 1 103 ? -7.022 -5.607 -2.225 1.00 89.06 103 GLU A O 1
ATOM 780 N N . LEU A 1 104 ? -6.449 -6.047 -4.349 1.00 91.00 104 LEU A N 1
ATOM 781 C CA . LEU A 1 104 ? -7.062 -4.882 -5.000 1.00 91.00 104 LEU A CA 1
ATOM 782 C C . LEU A 1 104 ? -7.855 -5.313 -6.260 1.00 91.00 104 LEU A C 1
ATOM 784 O O . LEU A 1 104 ? -7.487 -4.947 -7.379 1.00 91.00 104 LEU A O 1
ATOM 788 N N . PRO A 1 105 ? -8.940 -6.095 -6.113 1.00 86.69 105 PRO A N 1
ATOM 789 C CA . PRO A 1 105 ? -9.653 -6.710 -7.240 1.00 86.69 105 PRO A CA 1
ATOM 790 C C . PRO A 1 105 ? -10.252 -5.703 -8.234 1.00 86.69 105 PRO A C 1
ATOM 792 O O . PRO A 1 105 ? -10.370 -6.016 -9.417 1.00 86.69 105 PRO A O 1
ATOM 795 N N . ASP A 1 106 ? -10.594 -4.500 -7.770 1.00 88.31 106 ASP A N 1
ATOM 796 C CA . ASP A 1 106 ? -11.172 -3.434 -8.597 1.00 88.31 106 ASP A CA 1
ATOM 797 C C . ASP A 1 106 ? -10.110 -2.524 -9.242 1.00 88.31 106 ASP A C 1
ATOM 799 O O . ASP A 1 106 ? -10.453 -1.600 -9.980 1.00 88.31 106 ASP A O 1
ATOM 803 N N . ALA A 1 107 ? -8.820 -2.743 -8.967 1.00 91.94 107 ALA A N 1
ATOM 804 C CA . ALA A 1 107 ? -7.748 -1.924 -9.519 1.00 91.94 107 ALA A CA 1
ATOM 805 C C . ALA A 1 107 ? -7.362 -2.358 -10.943 1.00 91.94 107 ALA A C 1
ATOM 807 O O . ALA A 1 107 ? -7.323 -3.542 -11.281 1.00 91.94 107 ALA A O 1
ATOM 808 N N . GLN A 1 108 ? -7.025 -1.382 -11.783 1.00 94.62 108 GLN A N 1
ATOM 809 C CA . GLN A 1 108 ? -6.545 -1.601 -13.144 1.00 94.62 108 GLN A CA 1
ATOM 810 C C . GLN A 1 108 ? -5.020 -1.615 -13.148 1.00 94.62 108 GLN A C 1
ATOM 812 O O . GLN A 1 108 ? -4.388 -0.576 -12.978 1.00 94.62 108 GLN A O 1
ATOM 817 N N . LEU A 1 109 ? -4.425 -2.793 -13.343 1.00 95.50 109 LEU A N 1
ATOM 818 C CA . LEU A 1 109 ? -2.976 -2.943 -13.458 1.00 95.50 109 LEU A CA 1
ATOM 819 C C . LEU A 1 109 ? -2.527 -2.881 -14.918 1.00 95.50 109 LEU A C 1
ATOM 821 O O . LEU A 1 109 ? -2.906 -3.719 -15.735 1.00 95.50 109 LEU A O 1
ATOM 825 N N . HIS A 1 110 ? -1.656 -1.924 -15.208 1.00 96.12 110 HIS A N 1
ATOM 826 C CA . HIS A 1 110 ? -0.907 -1.810 -16.448 1.00 96.12 110 HIS A CA 1
ATOM 827 C C . HIS A 1 110 ? 0.545 -2.208 -16.207 1.00 96.12 110 HIS A C 1
ATOM 829 O O . HIS A 1 110 ? 1.105 -1.925 -15.149 1.00 96.12 110 HIS A O 1
ATOM 835 N N . VAL A 1 111 ? 1.162 -2.851 -17.195 1.00 96.19 111 VAL A N 1
ATOM 836 C CA . VAL A 1 111 ? 2.539 -3.337 -17.100 1.00 96.19 111 VAL A CA 1
ATOM 837 C C . VAL A 1 111 ? 3.328 -2.863 -18.315 1.00 96.19 111 VAL A C 1
ATOM 839 O O . VAL A 1 111 ? 2.823 -2.919 -19.437 1.00 96.19 111 VAL A O 1
ATOM 842 N N . ALA A 1 112 ? 4.554 -2.408 -18.087 1.00 94.88 112 ALA A N 1
ATOM 843 C CA . ALA A 1 112 ? 5.537 -2.082 -19.106 1.00 94.88 112 ALA A CA 1
ATOM 844 C C . ALA A 1 112 ? 6.836 -2.842 -18.820 1.00 94.88 112 ALA A C 1
ATOM 846 O O . ALA A 1 112 ? 7.267 -2.902 -17.673 1.00 94.88 112 ALA A O 1
ATOM 847 N N . SER A 1 113 ? 7.463 -3.386 -19.863 1.00 92.25 113 SER A N 1
ATOM 848 C CA . SER A 1 113 ? 8.697 -4.174 -19.730 1.00 92.25 113 SER A CA 1
ATOM 849 C C . SER A 1 113 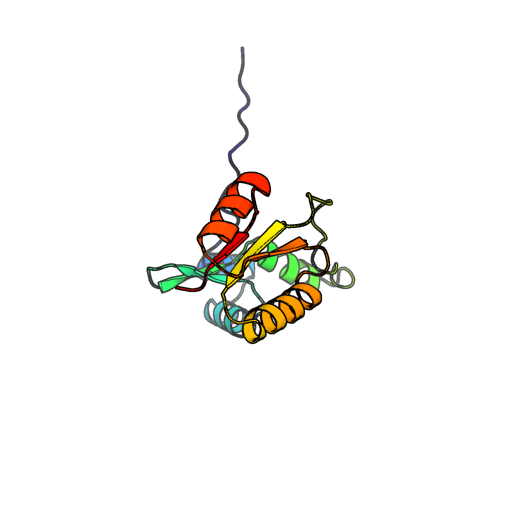? 9.979 -3.339 -19.746 1.00 92.25 113 SER A C 1
ATOM 851 O O . SER A 1 113 ? 11.067 -3.885 -19.621 1.00 92.25 113 SER A O 1
ATOM 853 N N . ASP A 1 114 ? 9.869 -2.028 -19.964 1.00 91.56 114 ASP A N 1
ATOM 854 C CA . ASP A 1 114 ? 11.004 -1.114 -20.018 1.00 91.56 114 ASP A CA 1
ATOM 855 C C . ASP A 1 114 ? 10.591 0.311 -19.622 1.00 91.56 114 ASP A C 1
ATOM 857 O O . ASP A 1 114 ? 9.419 0.700 -19.705 1.00 91.56 114 ASP A O 1
ATOM 861 N N . GLY A 1 115 ? 11.574 1.111 -19.202 1.00 87.75 115 GLY A N 1
ATOM 862 C CA . GLY A 1 115 ? 11.347 2.472 -18.717 1.00 87.75 115 GLY A CA 1
ATOM 863 C C . GLY A 1 115 ? 10.835 3.450 -19.777 1.00 87.75 115 GLY A C 1
ATOM 864 O O . GLY A 1 115 ? 10.114 4.384 -19.432 1.00 87.75 115 GLY A O 1
ATOM 865 N N . ILE A 1 116 ? 11.145 3.251 -21.063 1.00 91.62 116 ILE A N 1
ATOM 866 C CA . ILE A 1 116 ? 10.696 4.154 -22.134 1.00 91.62 116 ILE A CA 1
ATOM 867 C C . ILE A 1 116 ? 9.199 3.951 -22.369 1.00 91.62 116 ILE A C 1
ATOM 869 O O . ILE A 1 116 ? 8.425 4.912 -22.336 1.00 91.62 116 ILE A O 1
ATOM 873 N N . ALA A 1 117 ? 8.781 2.699 -22.558 1.00 89.06 117 ALA A N 1
ATOM 874 C CA . ALA A 1 117 ? 7.377 2.332 -22.675 1.00 89.06 117 ALA A CA 1
ATOM 875 C C . ALA A 1 117 ? 6.605 2.708 -21.404 1.00 89.06 117 ALA A C 1
ATOM 877 O O . ALA A 1 117 ? 5.525 3.297 -21.487 1.00 89.06 117 ALA A O 1
ATOM 878 N N . GLY A 1 118 ? 7.190 2.451 -20.233 1.00 92.25 118 GLY A N 1
ATOM 879 C CA . GLY A 1 118 ? 6.606 2.779 -18.940 1.00 92.25 118 GLY A CA 1
ATOM 880 C C . GLY A 1 118 ? 6.349 4.274 -18.752 1.00 92.25 118 GLY A C 1
ATOM 881 O O . GLY A 1 118 ? 5.232 4.670 -18.426 1.00 92.25 118 GLY A O 1
ATOM 882 N N . LEU A 1 119 ? 7.329 5.135 -19.036 1.00 91.88 119 LEU A N 1
ATOM 883 C CA . LEU A 1 119 ? 7.151 6.589 -18.940 1.00 91.88 119 LEU A CA 1
ATOM 884 C C . LEU A 1 119 ? 6.138 7.122 -19.965 1.00 91.88 119 LEU A C 1
ATOM 886 O O . LEU A 1 119 ? 5.336 8.001 -19.642 1.00 91.88 119 LEU A O 1
ATOM 890 N N . ALA A 1 120 ? 6.116 6.564 -21.180 1.00 91.56 120 ALA A N 1
ATOM 891 C CA . ALA A 1 120 ? 5.111 6.909 -22.184 1.00 91.56 120 ALA A CA 1
ATOM 892 C C . ALA A 1 120 ? 3.689 6.514 -21.743 1.00 91.56 120 ALA A C 1
ATOM 894 O O . ALA A 1 120 ? 2.732 7.247 -22.003 1.00 91.56 120 ALA A O 1
ATOM 895 N N . MET A 1 121 ? 3.541 5.373 -21.063 1.00 89.69 121 MET A N 1
ATOM 896 C CA . MET A 1 121 ? 2.277 4.934 -20.473 1.00 89.69 121 MET A CA 1
ATOM 897 C C . MET A 1 121 ? 1.867 5.816 -19.292 1.00 89.69 121 MET A C 1
ATOM 899 O O . MET A 1 121 ? 0.705 6.208 -19.223 1.00 89.69 121 MET A O 1
ATOM 903 N N . ALA A 1 122 ? 2.802 6.202 -18.420 1.00 90.19 122 ALA A N 1
ATOM 904 C CA . ALA A 1 122 ? 2.522 7.056 -17.267 1.00 90.19 122 ALA A CA 1
ATOM 905 C C . ALA A 1 122 ? 1.882 8.394 -17.676 1.00 90.19 122 ALA A C 1
ATOM 907 O O . ALA A 1 122 ? 0.876 8.796 -17.096 1.00 90.19 122 ALA A O 1
ATOM 908 N N . GLY A 1 123 ? 2.400 9.042 -18.727 1.00 87.56 123 GLY A N 1
ATOM 909 C CA . GLY A 1 123 ? 1.849 10.307 -19.229 1.00 87.56 123 GLY A CA 1
ATOM 910 C C . GLY A 1 123 ? 0.472 10.196 -19.896 1.00 87.56 123 GLY A C 1
ATOM 911 O O . GLY A 1 123 ? -0.212 11.202 -20.039 1.00 87.56 123 GLY A O 1
ATOM 912 N N . ARG A 1 124 ? 0.056 8.995 -20.321 1.00 91.56 124 ARG A N 1
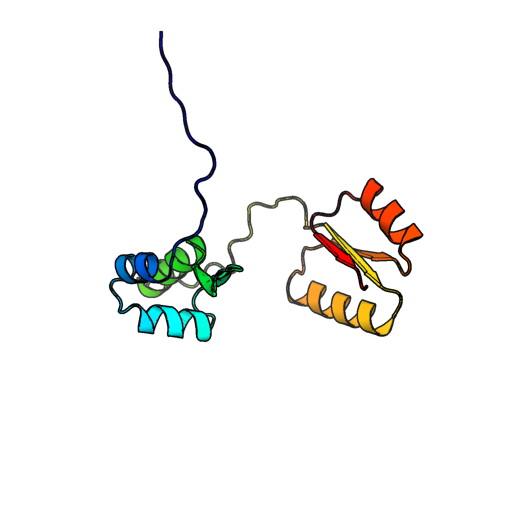ATOM 913 C CA . ARG A 1 124 ? -1.265 8.752 -20.934 1.00 91.56 124 ARG A CA 1
ATOM 914 C C . ARG A 1 124 ? -2.303 8.272 -19.929 1.00 91.56 124 ARG A C 1
ATOM 916 O O . ARG A 1 124 ? -3.477 8.587 -20.079 1.00 91.56 124 ARG A O 1
ATOM 923 N N . LEU A 1 125 ? -1.874 7.441 -18.983 1.00 88.81 125 LEU A N 1
ATOM 924 C CA . LEU A 1 125 ? -2.749 6.757 -18.035 1.00 88.81 125 LEU A CA 1
ATOM 925 C C . LEU A 1 125 ? -2.990 7.572 -16.763 1.00 88.81 125 LEU A C 1
ATOM 927 O O . LEU A 1 125 ? -3.965 7.294 -16.072 1.00 88.81 125 LEU A O 1
ATOM 931 N N . GLU A 1 126 ? -2.106 8.528 -16.448 1.00 89.69 126 GLU A N 1
ATOM 932 C CA . GLU A 1 126 ? -2.107 9.272 -15.179 1.00 89.69 126 GLU A CA 1
ATOM 933 C C . GLU A 1 126 ? -2.362 8.329 -13.981 1.00 89.69 126 GLU A C 1
ATOM 935 O O . GLU A 1 126 ? -3.386 8.442 -13.287 1.00 89.69 126 GLU A O 1
ATOM 940 N N . PRO A 1 127 ? -1.478 7.320 -13.793 1.00 92.31 127 PRO A N 1
ATOM 941 C CA . PRO A 1 127 ? -1.692 6.281 -12.800 1.00 92.31 127 PRO A CA 1
ATOM 942 C C . PRO A 1 127 ? -1.704 6.881 -11.392 1.00 92.31 127 PRO A C 1
ATOM 944 O O . PRO A 1 127 ? -0.931 7.785 -11.078 1.00 92.31 127 PRO A O 1
ATOM 947 N N . ASP A 1 128 ? -2.555 6.332 -10.529 1.00 92.25 128 ASP A N 1
ATOM 948 C CA . ASP A 1 128 ? -2.615 6.689 -9.111 1.00 92.25 128 ASP A CA 1
ATOM 949 C C . ASP A 1 128 ? -1.375 6.191 -8.352 1.00 92.25 128 ASP A C 1
ATOM 951 O O . ASP A 1 128 ? -0.972 6.779 -7.348 1.00 92.25 128 ASP A O 1
ATOM 955 N N . LEU A 1 129 ? -0.765 5.099 -8.828 1.00 92.06 129 LEU A N 1
ATOM 956 C CA . LEU A 1 129 ? 0.442 4.518 -8.253 1.00 92.06 129 LEU A CA 1
ATOM 957 C C . LEU A 1 129 ? 1.339 3.917 -9.345 1.00 92.06 129 LEU A C 1
ATOM 959 O O . LEU A 1 129 ? 0.891 3.132 -10.182 1.00 92.06 129 LEU A O 1
ATOM 963 N N . LEU A 1 130 ? 2.621 4.274 -9.294 1.00 93.44 130 LEU A N 1
ATOM 964 C CA . LEU A 1 130 ? 3.673 3.803 -10.191 1.00 93.44 130 LEU A CA 1
ATOM 965 C C . LEU A 1 130 ? 4.686 2.964 -9.399 1.00 93.44 130 LEU A C 1
ATOM 967 O O . LEU A 1 130 ? 5.275 3.456 -8.438 1.00 93.44 130 LEU A O 1
ATOM 971 N N . LEU A 1 131 ? 4.878 1.709 -9.803 1.00 92.12 131 LEU A N 1
ATOM 972 C CA . LEU A 1 131 ? 5.888 0.791 -9.279 1.00 92.12 131 LEU A CA 1
ATOM 973 C C . LEU A 1 131 ? 6.983 0.633 -10.334 1.00 92.12 131 LEU A C 1
ATOM 975 O O . LEU A 1 131 ? 6.676 0.364 -11.493 1.00 92.12 131 LEU A O 1
ATOM 979 N N . ILE A 1 132 ? 8.240 0.809 -9.941 1.00 91.88 132 ILE A N 1
ATOM 980 C CA . ILE A 1 132 ? 9.396 0.763 -10.842 1.00 91.88 132 ILE A CA 1
ATOM 981 C C . ILE A 1 132 ? 10.460 -0.107 -10.181 1.00 91.88 132 ILE A C 1
ATOM 983 O O . ILE A 1 132 ? 10.786 0.147 -9.018 1.00 91.88 132 ILE A O 1
ATOM 987 N N . ASP A 1 133 ? 10.978 -1.098 -10.905 1.00 85.56 133 ASP A N 1
ATOM 988 C CA . ASP A 1 133 ? 12.198 -1.809 -10.506 1.00 85.56 133 ASP A CA 1
ATOM 989 C C . ASP A 1 133 ? 13.445 -0.995 -10.907 1.00 85.56 133 ASP A C 1
ATOM 991 O O . ASP A 1 133 ? 13.465 -0.393 -11.986 1.00 85.56 133 ASP A O 1
ATOM 995 N N . ILE A 1 134 ? 14.435 -0.891 -10.009 1.00 75.50 134 ILE A N 1
ATOM 996 C CA . ILE A 1 134 ? 15.603 0.016 -10.133 1.00 75.50 134 ILE A CA 1
ATOM 997 C C . ILE A 1 134 ? 16.934 -0.707 -10.311 1.00 75.50 134 ILE A C 1
ATOM 999 O O . ILE A 1 134 ? 17.131 -1.770 -9.685 1.00 75.50 134 ILE A O 1
#

Foldseek 3Di:
DDDDDDDDPDPQKDFLVVLCVVVVHDSVVSVVCVVVVQWDWDADPVRTIITGNVSSVQSVCVVVPPDDRPPVPCDPDDPAAEEEEAAQDPVVVVVVVVVCCVVRVSHHYHYHNHDVVRVVCCVVVVGPYYHYDD

Radius of gyration: 19.76 Å; chains: 1; bounding box: 39×55×51 Å

Organism: Bacillus pumilus (NCBI:txid1408)

Secondary structure (DSSP, 8-state):
-----------SEEEHHHHHHHHTS-HHHHHHHHHTTSS-EEE-TTS-EEEEHHHHHHHHHHHTT-SS--SS---S--S--EEEEE-S-HHHHHHHHHHHHHH-TT-EEEEESSHHHHHHHHHHH--SEEEE--

pLDDT: mean 81.23, std 17.62, range [35.78, 96.94]

InterPro domains:
  IPR001789 Signal transduction response regulator, receiver domain [PS50110] (82-134)
  IPR009061 Putative DNA-binding domain superfamily [SSF46955] (15-63)
  IPR010093 SinI-like, DNA-binding domain [TIGR01764] (15-62)
  IPR011006 CheY-like superfamily [SSF52172] (79-134)
  IPR041657 Helix-turn-helix domain, group 17 [PF12728] (15-63)

Sequence (134 aa):
MSRVNSSAPMPEICSTTEAAERLGMAVRSVQLMVDRGELQAWKTPGGHRRILRSSLDAWLAAKAGAAAPPAPQAQTPGRPLTLLLIEDSVHFQNLISLIVKRELPDAQLHVASDGIAGLAMAGRLEPDLLLIDI